Protein AF-A0A2W4JL27-F1 (afdb_monomer_lite)

Structure (mmCIF, N/CA/C/O backbone):
data_AF-A0A2W4JL27-F1
#
_entry.id   AF-A0A2W4JL27-F1
#
loop_
_atom_site.group_PDB
_atom_site.id
_atom_site.type_symbol
_atom_site.label_atom_id
_atom_site.label_alt_id
_atom_site.label_comp_id
_atom_site.label_asym_id
_atom_site.label_entity_id
_atom_site.label_seq_id
_atom_site.pdbx_PDB_ins_code
_atom_site.Cartn_x
_atom_site.Cartn_y
_atom_site.Cartn_z
_atom_site.occupancy
_atom_site.B_iso_or_equiv
_atom_site.auth_seq_id
_atom_site.auth_comp_id
_atom_site.auth_asym_id
_atom_site.auth_atom_id
_atom_site.pdbx_PDB_model_num
ATOM 1 N N . MET A 1 1 ? 16.016 12.140 -38.975 1.00 39.78 1 MET A N 1
ATOM 2 C CA . MET A 1 1 ? 16.297 11.914 -37.545 1.00 39.78 1 MET A CA 1
ATOM 3 C C . MET A 1 1 ? 15.049 11.279 -36.945 1.00 39.78 1 MET A C 1
ATOM 5 O O . MET A 1 1 ? 14.111 11.998 -36.627 1.00 39.78 1 MET A O 1
ATOM 9 N N . ARG A 1 2 ? 14.959 9.941 -36.957 1.00 44.62 2 ARG A N 1
ATOM 10 C CA . ARG A 1 2 ? 13.908 9.242 -36.205 1.00 44.62 2 ARG A CA 1
ATOM 11 C C . ARG A 1 2 ? 14.287 9.409 -34.743 1.00 44.62 2 ARG A C 1
ATOM 13 O O . ARG A 1 2 ? 15.432 9.132 -34.403 1.00 44.62 2 ARG A O 1
ATOM 20 N N . ARG A 1 3 ? 13.380 9.962 -33.941 1.00 48.06 3 ARG A N 1
ATOM 21 C CA . ARG A 1 3 ? 13.480 9.815 -32.495 1.00 48.06 3 ARG A CA 1
ATOM 22 C C . ARG A 1 3 ? 13.503 8.317 -32.235 1.00 48.06 3 ARG A C 1
ATOM 24 O O . ARG A 1 3 ? 12.751 7.580 -32.866 1.00 48.06 3 ARG A O 1
ATOM 31 N N . ASP A 1 4 ? 14.424 7.896 -31.392 1.00 45.12 4 ASP A N 1
ATOM 32 C CA . ASP A 1 4 ? 14.354 6.604 -30.749 1.00 45.12 4 ASP A CA 1
ATOM 33 C C . ASP A 1 4 ? 13.016 6.570 -30.007 1.00 45.12 4 ASP A C 1
ATOM 35 O O . ASP A 1 4 ? 12.865 7.141 -28.926 1.00 45.12 4 ASP A O 1
ATOM 39 N N . ASP A 1 5 ? 12.003 5.993 -30.645 1.00 46.12 5 ASP A N 1
ATOM 40 C CA . ASP A 1 5 ? 10.776 5.577 -29.989 1.00 46.12 5 ASP A CA 1
ATOM 41 C C . ASP A 1 5 ? 11.204 4.416 -29.086 1.00 46.12 5 ASP A C 1
ATOM 43 O O . ASP A 1 5 ? 11.180 3.265 -29.505 1.00 46.12 5 ASP A O 1
ATOM 47 N N . ALA A 1 6 ? 11.768 4.722 -27.915 1.00 46.16 6 ALA A N 1
ATOM 48 C CA . ALA A 1 6 ? 12.267 3.721 -26.985 1.00 46.16 6 ALA A CA 1
ATOM 49 C C . ALA A 1 6 ? 11.055 3.113 -26.256 1.00 46.16 6 ALA A C 1
ATOM 51 O O . ALA A 1 6 ? 10.525 3.770 -25.354 1.00 46.16 6 ALA A O 1
ATOM 52 N N . PRO A 1 7 ? 10.595 1.895 -26.616 1.00 51.44 7 PRO A N 1
ATOM 53 C CA . PRO A 1 7 ? 9.444 1.247 -25.974 1.00 51.44 7 PRO A CA 1
ATOM 54 C C . PRO A 1 7 ? 9.605 1.118 -24.450 1.00 51.44 7 PRO A C 1
ATOM 56 O O . PRO A 1 7 ? 8.617 1.068 -23.720 1.00 51.44 7 PRO A O 1
ATOM 59 N N . ASP A 1 8 ? 10.844 1.154 -23.962 1.00 63.06 8 ASP A N 1
ATOM 60 C CA . ASP A 1 8 ? 11.182 1.097 -22.543 1.00 63.06 8 ASP A CA 1
ATOM 61 C C . ASP A 1 8 ? 10.772 2.368 -21.776 1.00 63.06 8 ASP A C 1
ATOM 63 O O . ASP A 1 8 ? 10.399 2.288 -20.608 1.00 63.06 8 ASP A O 1
ATOM 67 N N . GLY A 1 9 ? 10.796 3.548 -22.406 1.00 74.19 9 GLY A N 1
ATOM 68 C CA . GLY A 1 9 ? 10.488 4.816 -21.732 1.00 74.19 9 GLY A CA 1
ATOM 69 C C . GLY A 1 9 ? 9.004 4.974 -21.394 1.00 74.19 9 GLY A C 1
ATOM 70 O O . GLY A 1 9 ? 8.658 5.400 -20.292 1.00 74.19 9 GLY A O 1
ATOM 71 N N . GLU A 1 10 ? 8.125 4.594 -22.322 1.00 86.19 10 GLU A N 1
ATOM 72 C CA . GLU A 1 10 ? 6.671 4.629 -22.121 1.00 86.19 10 GLU A CA 1
ATOM 73 C C . GLU A 1 10 ? 6.229 3.557 -21.116 1.00 86.19 10 GLU A C 1
ATOM 75 O O . GLU A 1 10 ? 5.518 3.863 -20.158 1.00 86.19 10 GLU A O 1
ATOM 80 N N . ALA A 1 11 ? 6.744 2.329 -21.249 1.00 86.75 11 ALA A N 1
ATOM 81 C CA . ALA A 1 11 ? 6.468 1.243 -20.311 1.00 86.75 11 ALA A CA 1
ATOM 82 C C . ALA A 1 11 ? 6.916 1.577 -18.876 1.00 86.75 11 ALA A C 1
ATOM 84 O O . ALA A 1 11 ? 6.171 1.347 -17.920 1.00 86.75 11 ALA A O 1
ATOM 85 N N . MET A 1 12 ? 8.099 2.176 -18.703 1.00 89.00 12 MET A N 1
ATOM 86 C CA . MET A 1 12 ? 8.566 2.624 -17.385 1.00 89.00 12 MET A CA 1
ATOM 87 C C . MET A 1 12 ? 7.760 3.816 -16.850 1.00 89.00 12 MET A C 1
ATOM 89 O O . MET A 1 12 ? 7.613 3.963 -15.632 1.00 89.00 12 MET A O 1
ATOM 93 N N . GLY A 1 13 ? 7.195 4.647 -17.730 1.00 91.88 13 GLY A N 1
ATOM 94 C CA . GLY A 1 13 ? 6.237 5.692 -17.365 1.00 91.88 13 GLY A CA 1
ATOM 95 C C . GLY A 1 13 ? 4.968 5.119 -16.730 1.00 91.88 13 GLY A C 1
ATOM 96 O O . GLY A 1 13 ? 4.574 5.550 -15.645 1.00 91.88 13 GLY A O 1
ATOM 97 N N . GLU A 1 14 ? 4.385 4.087 -17.342 1.00 95.19 14 GLU A N 1
ATOM 98 C CA . GLU A 1 14 ? 3.208 3.389 -16.806 1.00 95.19 14 GLU A CA 1
ATOM 99 C C . GLU A 1 14 ? 3.504 2.702 -15.467 1.00 95.19 14 GLU A C 1
ATOM 101 O O . GLU A 1 14 ? 2.745 2.842 -14.505 1.00 95.19 14 GLU A O 1
ATOM 106 N N . VAL A 1 15 ? 4.655 2.030 -15.344 1.00 94.25 15 VAL A N 1
ATOM 107 C CA . VAL A 1 15 ? 5.096 1.441 -14.067 1.00 94.25 15 VAL A CA 1
ATOM 108 C C . VAL A 1 15 ? 5.215 2.512 -12.977 1.00 94.25 15 VAL A C 1
ATOM 110 O O . VAL A 1 15 ? 4.734 2.306 -11.859 1.00 94.25 15 VAL A O 1
ATOM 113 N N . SER A 1 16 ? 5.798 3.670 -13.299 1.00 95.12 16 SER A N 1
ATOM 114 C CA . SER A 1 16 ? 5.917 4.799 -12.365 1.00 95.12 16 SER A CA 1
ATOM 115 C C . SER A 1 16 ? 4.543 5.281 -11.890 1.00 95.12 16 SER A C 1
ATOM 117 O O . SER A 1 16 ? 4.337 5.507 -10.695 1.00 95.12 16 SER A O 1
ATOM 119 N N . ALA A 1 17 ? 3.582 5.409 -12.810 1.00 97.69 17 ALA A N 1
ATOM 120 C CA . ALA A 1 17 ? 2.219 5.824 -12.495 1.00 97.69 17 ALA A CA 1
ATOM 121 C C . ALA A 1 17 ? 1.506 4.812 -11.581 1.00 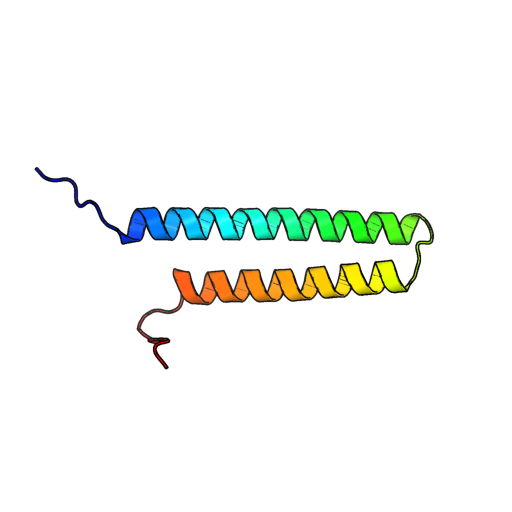97.69 17 ALA A C 1
ATOM 123 O O . ALA A 1 17 ? 0.830 5.198 -10.622 1.00 97.69 17 ALA A O 1
ATOM 124 N N . VAL A 1 18 ? 1.692 3.513 -11.826 1.00 97.94 18 VAL A N 1
ATOM 125 C CA . VAL A 1 18 ? 1.148 2.442 -10.979 1.00 97.94 18 VAL A CA 1
ATOM 126 C C . VAL A 1 18 ? 1.756 2.480 -9.576 1.00 97.94 18 VAL A C 1
ATOM 128 O O . VAL A 1 18 ? 1.013 2.405 -8.595 1.00 97.94 18 VAL A O 1
ATOM 131 N N . LEU A 1 19 ? 3.078 2.634 -9.456 1.00 97.75 19 LEU A N 1
ATOM 132 C CA . LEU A 1 19 ? 3.752 2.753 -8.159 1.00 97.75 19 LEU A CA 1
ATOM 133 C C . LEU A 1 19 ? 3.225 3.952 -7.363 1.00 97.75 19 LEU A C 1
ATOM 135 O O . LEU A 1 19 ? 2.831 3.788 -6.208 1.00 97.75 19 LEU A O 1
ATOM 139 N N . LEU A 1 20 ? 3.097 5.118 -8.002 1.00 98.25 20 LEU A N 1
ATOM 140 C CA . LEU A 1 20 ? 2.530 6.313 -7.374 1.00 98.25 20 LEU A CA 1
ATOM 141 C C . LEU A 1 20 ? 1.092 6.081 -6.880 1.00 98.25 20 LEU A C 1
ATOM 143 O O . LEU A 1 20 ? 0.719 6.491 -5.778 1.00 98.25 20 LEU A O 1
ATOM 147 N N . ASN A 1 21 ? 0.270 5.388 -7.667 1.00 98.56 21 ASN A N 1
ATOM 148 C CA . ASN A 1 21 ? -1.088 5.043 -7.254 1.00 98.56 21 ASN A CA 1
ATOM 149 C C . ASN A 1 21 ? -1.100 4.104 -6.042 1.00 98.56 21 ASN A C 1
ATOM 151 O O . ASN A 1 21 ? -1.884 4.326 -5.117 1.00 98.56 21 ASN A O 1
ATOM 155 N N . LEU A 1 22 ? -0.208 3.110 -5.989 1.00 98.50 22 LEU A N 1
ATOM 156 C CA . LEU A 1 22 ? -0.059 2.240 -4.820 1.00 98.50 22 LEU A CA 1
ATOM 157 C C . LEU A 1 22 ? 0.340 3.039 -3.570 1.00 98.50 22 LEU A C 1
ATOM 159 O O . LEU A 1 22 ? -0.238 2.816 -2.504 1.00 98.50 22 LEU A O 1
ATOM 163 N N . GLU A 1 23 ? 1.254 4.006 -3.680 1.00 98.56 23 GLU A N 1
ATOM 164 C CA . GLU A 1 23 ? 1.619 4.892 -2.565 1.00 98.56 23 GLU A CA 1
ATOM 165 C C . GLU A 1 23 ? 0.416 5.696 -2.056 1.00 98.56 23 GLU A C 1
ATOM 167 O O . GLU A 1 23 ? 0.146 5.731 -0.846 1.00 98.56 23 GLU A O 1
ATOM 172 N N . HIS A 1 24 ? -0.363 6.288 -2.967 1.00 98.75 24 HIS A N 1
ATOM 173 C CA . HIS A 1 24 ? -1.595 6.995 -2.623 1.00 98.75 24 HIS A CA 1
ATOM 174 C C . HIS A 1 24 ? -2.610 6.078 -1.926 1.00 98.75 24 HIS A C 1
ATOM 176 O O . HIS A 1 24 ? -3.194 6.460 -0.902 1.00 98.75 24 HIS A O 1
ATOM 182 N N . THR A 1 25 ? -2.805 4.855 -2.425 1.00 98.69 25 THR A N 1
ATOM 183 C CA . THR A 1 25 ? -3.705 3.867 -1.817 1.00 98.69 25 THR A CA 1
ATOM 184 C C . THR A 1 25 ? -3.234 3.469 -0.420 1.00 98.69 25 THR A C 1
ATOM 186 O O . THR A 1 25 ? -4.033 3.500 0.519 1.00 98.69 25 THR A O 1
ATOM 189 N N . ILE A 1 26 ? -1.942 3.178 -0.234 1.00 98.75 26 ILE A N 1
ATOM 190 C CA . ILE A 1 26 ? -1.352 2.847 1.074 1.00 98.75 26 ILE A CA 1
ATOM 191 C C . ILE A 1 26 ? -1.561 4.002 2.059 1.00 98.75 26 ILE A C 1
ATOM 193 O O . ILE A 1 26 ? -2.002 3.788 3.194 1.00 98.75 26 ILE A O 1
ATOM 197 N N . ALA A 1 27 ? -1.294 5.241 1.640 1.00 98.75 27 ALA A N 1
ATOM 198 C CA . ALA A 1 27 ? -1.501 6.421 2.473 1.00 98.75 27 ALA A CA 1
ATOM 199 C C . ALA A 1 27 ? -2.977 6.582 2.873 1.00 98.75 27 ALA A C 1
ATOM 201 O O . ALA A 1 27 ? -3.291 6.881 4.032 1.00 98.75 27 ALA A O 1
ATOM 202 N N . ARG A 1 28 ? -3.907 6.345 1.942 1.00 98.62 28 ARG A N 1
ATOM 203 C CA . ARG A 1 28 ? -5.348 6.393 2.211 1.00 98.62 28 ARG A CA 1
ATOM 204 C C . ARG A 1 28 ? -5.805 5.276 3.147 1.00 98.62 28 ARG A C 1
ATOM 206 O O . ARG A 1 28 ? -6.653 5.548 4.006 1.00 98.62 28 ARG A O 1
ATOM 213 N N . ALA A 1 29 ? -5.258 4.071 3.010 1.00 98.56 29 ALA A N 1
ATOM 214 C CA . ALA A 1 29 ? -5.553 2.927 3.865 1.00 98.56 29 ALA A CA 1
ATOM 215 C C . ALA A 1 29 ? -5.063 3.171 5.300 1.00 98.56 29 ALA A C 1
ATOM 217 O O . ALA A 1 29 ? -5.849 3.041 6.236 1.00 98.56 29 ALA A O 1
ATOM 218 N N . LYS A 1 30 ? -3.833 3.676 5.480 1.00 98.69 30 LYS A N 1
ATOM 219 C CA . LYS A 1 30 ? -3.296 4.092 6.792 1.00 98.69 30 LYS A CA 1
ATOM 220 C C . LYS A 1 30 ? -4.170 5.154 7.467 1.00 98.69 30 LYS A C 1
ATOM 222 O O . LYS A 1 30 ? -4.527 5.014 8.635 1.00 98.69 30 LYS A O 1
ATOM 227 N N . LYS A 1 31 ? -4.581 6.190 6.722 1.00 98.56 31 LYS A N 1
ATOM 228 C CA . LYS A 1 31 ? -5.532 7.207 7.214 1.00 98.56 31 LYS A CA 1
ATOM 229 C C . LYS A 1 31 ? -6.888 6.593 7.581 1.00 98.56 31 LYS A C 1
ATOM 231 O O . LYS A 1 31 ? -7.507 7.026 8.547 1.00 98.56 31 LYS A O 1
ATOM 236 N N . GLY A 1 32 ? -7.360 5.613 6.810 1.00 98.00 32 GLY A N 1
ATOM 237 C CA . GLY A 1 32 ? -8.590 4.870 7.085 1.00 98.00 32 GLY A CA 1
ATOM 238 C C . GLY A 1 32 ? -8.509 4.096 8.396 1.00 98.00 32 GLY A C 1
ATOM 239 O O . GLY A 1 32 ? -9.357 4.291 9.260 1.00 98.00 32 GLY A O 1
ATOM 240 N N . LEU A 1 33 ? -7.448 3.311 8.581 1.00 98.31 33 LEU A N 1
ATOM 241 C CA . LEU A 1 33 ? -7.208 2.533 9.795 1.00 98.31 33 LEU A CA 1
ATOM 242 C C . LEU A 1 33 ? -7.153 3.422 11.044 1.00 98.31 33 LEU A C 1
ATOM 244 O O . LEU A 1 33 ? -7.794 3.120 12.046 1.00 98.31 33 LEU A O 1
ATOM 248 N N . ALA A 1 34 ? -6.455 4.560 10.969 1.00 98.06 34 ALA A N 1
ATOM 249 C CA . ALA A 1 34 ? -6.408 5.522 12.069 1.00 98.06 34 ALA A CA 1
ATOM 250 C C . ALA A 1 34 ? -7.801 6.068 12.439 1.00 98.06 34 ALA A C 1
ATOM 252 O O . ALA A 1 34 ? -8.101 6.249 13.619 1.00 98.06 34 ALA A O 1
ATOM 253 N N . LYS A 1 35 ? -8.667 6.310 11.445 1.00 97.94 35 LYS A N 1
ATOM 254 C CA . LYS A 1 35 ? -10.049 6.750 11.681 1.00 97.94 35 LYS A CA 1
ATOM 255 C C . LYS A 1 35 ? -10.898 5.651 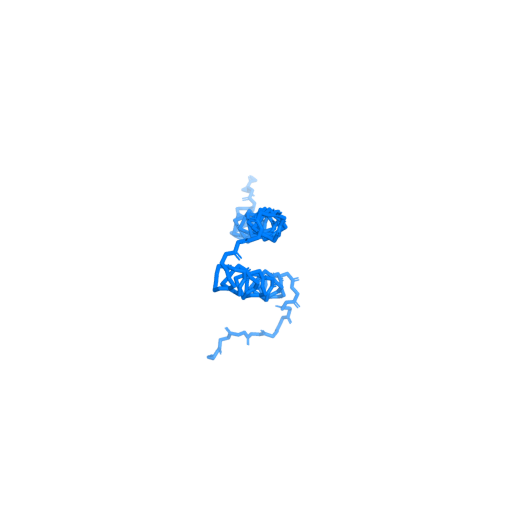12.317 1.00 97.94 35 LYS A C 1
ATOM 257 O O . LYS A 1 35 ? -11.579 5.950 13.290 1.00 97.94 35 LYS A O 1
ATOM 262 N N . VAL A 1 36 ? -10.816 4.416 11.811 1.00 97.06 36 VAL A N 1
ATOM 263 C CA . VAL A 1 36 ? -11.542 3.251 12.354 1.00 97.06 36 VAL A CA 1
ATOM 264 C C . VAL A 1 36 ? -11.189 3.042 13.827 1.00 97.06 36 VAL A C 1
ATOM 266 O O . VAL A 1 36 ? -12.087 2.991 14.665 1.00 97.06 36 VAL A O 1
ATOM 269 N N . ARG A 1 37 ? -9.893 3.055 14.158 1.00 96.56 37 ARG A N 1
ATOM 270 C CA . ARG A 1 37 ? -9.404 2.960 15.542 1.00 96.56 37 ARG A CA 1
ATOM 271 C C . ARG A 1 37 ? -9.950 4.065 16.434 1.00 96.56 37 ARG A C 1
ATOM 273 O O . ARG A 1 37 ? -10.436 3.807 17.529 1.00 96.56 37 ARG A O 1
ATOM 280 N N . LYS A 1 38 ? -9.909 5.313 15.954 1.00 96.81 38 LYS A N 1
ATOM 281 C CA . LYS A 1 38 ? -10.406 6.471 16.711 1.00 96.81 38 LYS A CA 1
ATOM 282 C C . LYS A 1 38 ? -11.908 6.379 17.006 1.00 96.81 38 LYS A C 1
ATOM 284 O O . LYS A 1 38 ? -12.340 6.866 18.044 1.00 96.81 38 LYS A O 1
ATOM 289 N N . SER A 1 39 ? -12.696 5.789 16.108 1.00 94.81 39 SER A N 1
ATOM 290 C CA . SER A 1 39 ? -14.141 5.617 16.289 1.00 94.81 39 SER A CA 1
ATOM 291 C C . SER A 1 39 ? -14.535 4.384 17.109 1.00 94.81 39 SER A C 1
ATOM 293 O O . SER A 1 39 ? -15.728 4.130 17.233 1.00 94.81 39 SER A O 1
ATOM 295 N N . GLY A 1 40 ? -13.577 3.609 17.636 1.00 92.56 40 GLY A N 1
ATOM 296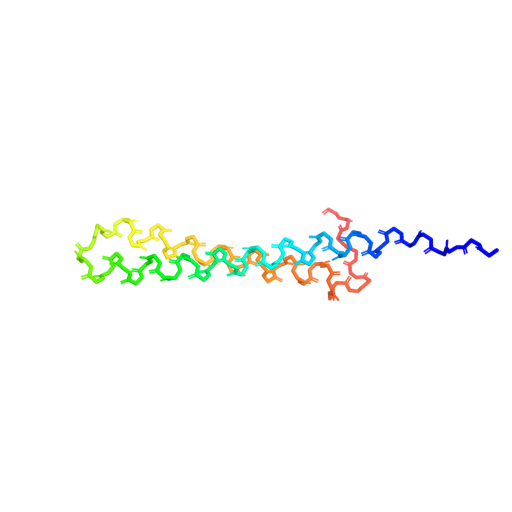 C CA . GLY A 1 40 ? -13.867 2.324 18.284 1.00 92.56 40 GLY A CA 1
ATOM 297 C C . GLY A 1 40 ? -14.445 1.300 17.302 1.00 92.56 40 GLY A C 1
ATOM 298 O O . GLY A 1 40 ? -15.423 0.630 17.613 1.00 92.56 40 GLY A O 1
ATOM 299 N N . GLY A 1 41 ? -13.908 1.269 16.079 1.00 85.00 41 GLY A N 1
ATOM 300 C CA . GLY A 1 41 ? -14.424 0.449 14.989 1.00 85.00 41 GLY A CA 1
ATOM 301 C C . GLY A 1 41 ? -14.297 -1.059 15.220 1.00 85.00 41 GLY A C 1
ATOM 302 O O . GLY A 1 41 ? -13.622 -1.523 16.133 1.00 85.00 41 GLY A O 1
ATOM 303 N N . ASP A 1 42 ? -14.966 -1.823 14.356 1.00 94.75 42 ASP A N 1
ATOM 304 C CA . ASP A 1 42 ? -14.985 -3.285 14.419 1.00 94.75 42 ASP A CA 1
ATOM 305 C C . ASP A 1 42 ? -13.562 -3.879 14.261 1.00 94.75 42 ASP A C 1
ATOM 307 O O . ASP A 1 42 ? -12.859 -3.528 13.302 1.00 94.75 42 ASP A O 1
ATOM 311 N N . PRO A 1 43 ? -13.127 -4.798 15.149 1.00 95.12 43 PRO A N 1
ATOM 312 C CA . PRO A 1 43 ? -11.800 -5.415 15.081 1.00 95.12 43 PRO A CA 1
ATOM 313 C C . PRO A 1 43 ? -11.488 -6.106 13.747 1.00 95.12 43 PRO A C 1
ATOM 315 O O . PRO A 1 43 ? -10.340 -6.089 13.299 1.00 95.12 43 PRO A O 1
ATOM 318 N N . ASN A 1 44 ? -12.487 -6.680 13.073 1.00 97.12 44 ASN A N 1
ATOM 319 C CA . ASN A 1 44 ? -12.307 -7.305 11.764 1.00 97.12 44 ASN A CA 1
ATOM 320 C C . ASN A 1 44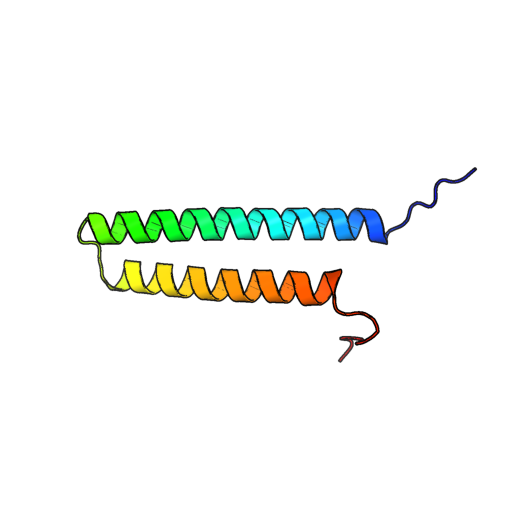 ? -12.028 -6.259 10.682 1.00 97.12 44 ASN A C 1
ATOM 322 O O . ASN A 1 44 ? -11.233 -6.511 9.778 1.00 97.12 44 ASN A O 1
ATOM 326 N N . VAL A 1 45 ? -12.630 -5.070 10.781 1.00 97.31 45 VAL A N 1
ATOM 327 C CA . VAL A 1 45 ? -12.351 -3.955 9.862 1.00 97.31 45 VAL A CA 1
ATOM 328 C C . VAL A 1 45 ? -10.929 -3.434 10.070 1.00 97.31 45 VAL A C 1
ATOM 330 O O . VAL A 1 45 ? -10.223 -3.161 9.096 1.00 97.31 45 VAL A O 1
ATOM 333 N N . GLU A 1 46 ? -10.471 -3.335 11.320 1.00 98.00 46 GLU A N 1
ATOM 334 C CA . GLU A 1 46 ? -9.081 -2.977 11.619 1.00 98.00 46 GLU A CA 1
ATOM 335 C C . GLU A 1 46 ? -8.082 -4.001 11.083 1.00 98.00 46 GLU A C 1
ATOM 337 O O . GLU A 1 46 ? -7.070 -3.620 10.480 1.00 98.00 46 GLU A O 1
ATOM 342 N N . LEU A 1 47 ? -8.364 -5.290 11.290 1.00 98.06 47 LEU A N 1
ATOM 343 C CA . LEU A 1 47 ? -7.530 -6.383 10.808 1.00 98.06 47 LEU A CA 1
ATOM 344 C C . LEU A 1 47 ? -7.461 -6.373 9.280 1.00 98.06 47 LEU A C 1
ATOM 346 O O . LEU A 1 47 ? -6.364 -6.370 8.725 1.00 98.06 47 LEU A O 1
ATOM 350 N N . ALA A 1 48 ? -8.607 -6.277 8.601 1.00 98.25 48 ALA A N 1
ATOM 351 C CA . ALA A 1 48 ? -8.675 -6.234 7.144 1.00 98.25 48 ALA A CA 1
ATOM 352 C C . ALA A 1 48 ? -7.882 -5.052 6.563 1.00 98.25 48 ALA A C 1
ATOM 354 O O . ALA A 1 48 ? -7.108 -5.227 5.623 1.00 98.25 48 ALA A O 1
ATOM 355 N N . LEU A 1 49 ? -8.014 -3.854 7.147 1.00 98.06 49 LEU A N 1
ATOM 356 C CA . LEU A 1 49 ? -7.240 -2.686 6.718 1.00 98.06 49 LEU A CA 1
ATOM 357 C C . LEU A 1 49 ? -5.740 -2.847 6.984 1.00 98.06 49 LEU A C 1
ATOM 359 O O . LEU A 1 49 ? -4.932 -2.426 6.159 1.00 98.06 49 LEU A O 1
ATOM 363 N N . SER A 1 50 ? -5.360 -3.446 8.113 1.00 98.44 50 SER A N 1
ATOM 364 C CA . SER A 1 50 ? -3.953 -3.686 8.451 1.00 98.44 50 SER A CA 1
ATOM 365 C C . SER A 1 50 ? -3.305 -4.675 7.479 1.00 98.44 50 SER A C 1
ATOM 367 O O . SER A 1 50 ? -2.242 -4.376 6.936 1.00 98.44 50 SER A O 1
ATOM 369 N N . VAL A 1 51 ? -3.983 -5.791 7.187 1.00 98.62 51 VAL A N 1
ATOM 370 C CA . VAL A 1 51 ? -3.542 -6.785 6.195 1.00 98.62 51 VAL A CA 1
ATOM 371 C C . VAL A 1 51 ? -3.439 -6.155 4.806 1.00 98.62 51 VAL A C 1
ATOM 373 O O . VAL A 1 51 ? -2.423 -6.308 4.135 1.00 98.62 51 VAL A O 1
ATOM 376 N N . ALA A 1 52 ? -4.434 -5.367 4.388 1.00 98.56 52 ALA A N 1
ATOM 377 C CA . ALA A 1 52 ? -4.392 -4.689 3.094 1.00 98.56 52 ALA A CA 1
ATOM 378 C C . ALA A 1 52 ? -3.195 -3.727 2.969 1.00 98.56 52 ALA A C 1
ATOM 380 O O . ALA A 1 52 ? -2.546 -3.685 1.927 1.00 98.56 52 ALA A O 1
ATOM 381 N N . ILE A 1 53 ? -2.869 -2.967 4.023 1.00 98.81 53 ILE A N 1
ATOM 382 C CA . ILE A 1 53 ? -1.692 -2.080 4.037 1.00 98.81 53 ILE A CA 1
ATOM 383 C C . ILE A 1 53 ? -0.402 -2.883 3.861 1.00 98.81 53 ILE A C 1
ATOM 385 O O . ILE A 1 53 ? 0.486 -2.454 3.118 1.00 98.81 53 ILE A O 1
ATOM 389 N N . GLU A 1 54 ? -0.282 -4.014 4.553 1.00 98.75 54 GLU A N 1
ATOM 390 C CA . GLU A 1 54 ? 0.889 -4.882 4.467 1.00 98.75 54 GLU A CA 1
ATOM 391 C C . GLU A 1 54 ? 1.068 -5.435 3.048 1.00 98.75 54 GLU A C 1
ATOM 393 O O . GLU A 1 54 ? 2.135 -5.259 2.453 1.00 98.75 54 GLU A O 1
ATOM 398 N N . GLU A 1 55 ? 0.017 -6.019 2.476 1.00 98.62 55 GLU A N 1
ATOM 399 C CA . GLU A 1 55 ? 0.057 -6.622 1.142 1.00 98.62 55 GLU A CA 1
ATOM 400 C C . GLU A 1 55 ? 0.326 -5.585 0.044 1.00 98.62 55 GLU A C 1
ATOM 402 O O . GLU A 1 55 ? 1.187 -5.796 -0.811 1.00 98.62 55 GLU A O 1
ATOM 407 N N . LEU A 1 56 ? -0.301 -4.405 0.113 1.00 98.56 56 LEU A N 1
ATOM 408 C CA . LEU A 1 56 ? -0.014 -3.309 -0.820 1.00 98.56 56 LEU A CA 1
ATOM 409 C C . LEU A 1 56 ? 1.440 -2.830 -0.715 1.00 98.56 56 LEU A C 1
ATOM 411 O O . LEU A 1 56 ? 2.075 -2.540 -1.727 1.00 98.56 56 LEU A O 1
ATOM 415 N N . THR A 1 57 ? 1.993 -2.773 0.500 1.00 98.62 57 THR A N 1
ATOM 416 C CA . THR A 1 57 ? 3.390 -2.366 0.714 1.00 98.62 57 THR A CA 1
ATOM 417 C C . THR A 1 57 ? 4.363 -3.396 0.139 1.00 98.62 57 THR A C 1
ATOM 419 O O . THR A 1 57 ? 5.358 -3.018 -0.484 1.00 98.62 57 THR A O 1
ATOM 422 N N . LYS A 1 58 ? 4.087 -4.695 0.321 1.00 98.06 58 LYS A N 1
ATOM 423 C CA . LYS A 1 58 ? 4.866 -5.780 -0.296 1.00 98.06 58 LYS A CA 1
ATOM 424 C C . LYS A 1 58 ? 4.805 -5.693 -1.819 1.00 98.06 58 LYS A C 1
ATOM 426 O O . LYS A 1 58 ? 5.851 -5.742 -2.463 1.00 98.06 58 LYS A O 1
ATOM 431 N N . GLN A 1 59 ? 3.612 -5.496 -2.379 1.00 97.62 59 GLN A N 1
ATOM 432 C CA . GLN A 1 59 ? 3.416 -5.396 -3.822 1.00 97.62 59 GLN A CA 1
ATOM 433 C C . GLN A 1 59 ? 4.144 -4.187 -4.419 1.00 97.62 59 GLN A C 1
ATOM 435 O O . GLN A 1 59 ? 4.815 -4.334 -5.436 1.00 97.62 59 GLN A O 1
ATOM 440 N N . HIS A 1 60 ? 4.082 -3.020 -3.769 1.00 97.94 60 HIS A N 1
ATOM 441 C CA . HIS A 1 60 ? 4.818 -1.827 -4.194 1.00 97.94 60 HIS A CA 1
ATOM 442 C C . HIS A 1 60 ? 6.330 -2.081 -4.247 1.00 97.94 60 HIS A C 1
ATOM 444 O O . HIS A 1 60 ? 6.974 -1.822 -5.261 1.00 97.94 60 HIS A O 1
ATOM 450 N N . LYS A 1 61 ? 6.899 -2.638 -3.167 1.00 96.31 61 LYS A N 1
ATOM 451 C CA . LYS A 1 61 ? 8.331 -2.971 -3.103 1.00 96.31 61 LYS A CA 1
ATOM 452 C C . LYS A 1 61 ? 8.734 -3.968 -4.183 1.00 96.31 61 LYS A C 1
ATOM 454 O O . LYS A 1 61 ? 9.768 -3.787 -4.815 1.00 96.31 61 LYS A O 1
ATOM 459 N N . ARG A 1 62 ? 7.927 -5.013 -4.384 1.00 94.94 62 ARG A N 1
ATOM 460 C CA . ARG A 1 62 ? 8.189 -6.035 -5.396 1.00 94.94 62 ARG A CA 1
ATOM 461 C C . ARG A 1 62 ? 8.165 -5.445 -6.801 1.00 94.94 62 ARG A C 1
ATOM 463 O O . ARG A 1 62 ? 9.103 -5.685 -7.544 1.00 94.94 62 ARG A O 1
ATOM 470 N N . LEU A 1 63 ? 7.143 -4.656 -7.132 1.00 94.00 63 LEU A N 1
ATOM 471 C CA . LEU A 1 63 ? 7.033 -4.026 -8.445 1.00 94.00 63 LEU A CA 1
ATOM 472 C C . LEU A 1 63 ? 8.227 -3.102 -8.709 1.00 94.00 63 LEU A C 1
ATOM 474 O O . LEU A 1 63 ? 8.870 -3.246 -9.736 1.00 94.00 63 LEU A O 1
ATOM 478 N N . MET A 1 64 ? 8.584 -2.243 -7.748 1.00 93.50 64 MET A N 1
ATOM 479 C CA . MET A 1 64 ? 9.761 -1.374 -7.853 1.00 93.50 64 MET A CA 1
ATOM 480 C C . MET A 1 64 ? 11.051 -2.181 -8.081 1.00 93.50 64 MET A C 1
ATOM 482 O O . MET A 1 64 ? 11.848 -1.843 -8.954 1.00 93.50 64 MET A O 1
ATOM 486 N N . GLN A 1 65 ? 11.264 -3.247 -7.304 1.00 90.38 65 GLN A N 1
ATOM 487 C CA 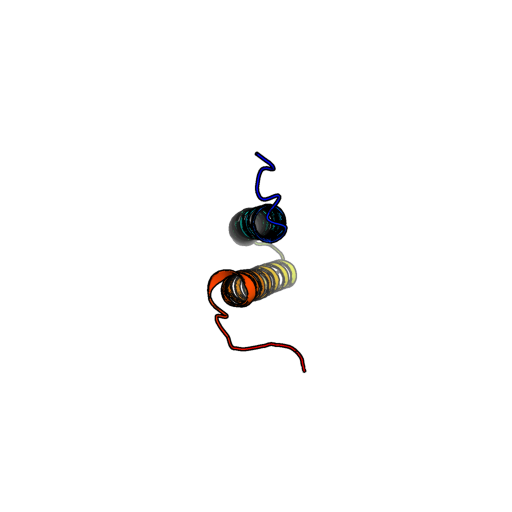. GLN A 1 65 ? 12.442 -4.101 -7.444 1.00 90.38 65 GLN A CA 1
ATOM 488 C C . GLN A 1 65 ? 12.489 -4.774 -8.818 1.00 90.38 65 GLN A C 1
ATOM 490 O O . GLN A 1 65 ? 13.530 -4.742 -9.471 1.00 90.38 65 GLN A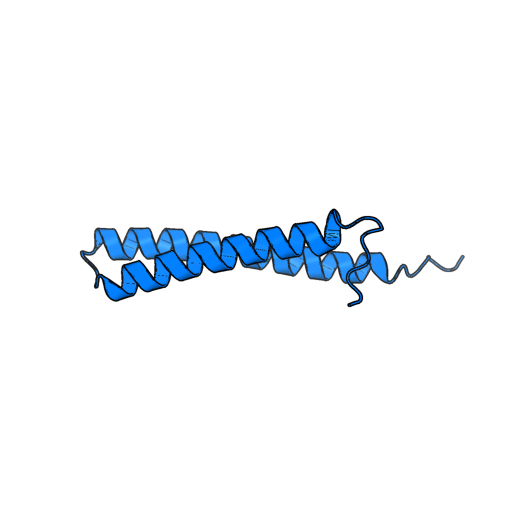 O 1
ATOM 495 N N . ASP A 1 66 ? 11.371 -5.359 -9.246 1.00 88.62 66 ASP A N 1
ATOM 496 C CA . ASP A 1 66 ? 11.266 -6.127 -10.485 1.00 88.62 66 ASP A CA 1
ATOM 497 C C . ASP A 1 66 ? 11.432 -5.235 -11.734 1.00 88.62 66 ASP A C 1
ATOM 499 O O . ASP A 1 66 ? 11.870 -5.735 -12.764 1.00 88.62 66 ASP A O 1
ATOM 503 N N . THR A 1 67 ? 11.139 -3.928 -11.660 1.00 88.50 67 THR A N 1
ATOM 504 C CA . THR A 1 67 ? 11.198 -3.027 -12.828 1.00 88.50 67 THR A CA 1
ATOM 505 C C . THR A 1 67 ? 12.402 -2.088 -12.859 1.00 88.50 67 THR A C 1
ATOM 507 O O . THR A 1 67 ? 12.865 -1.758 -13.945 1.00 88.50 67 THR A O 1
ATOM 510 N N . TYR A 1 68 ? 12.926 -1.646 -11.709 1.00 85.44 68 TYR A N 1
ATOM 511 C CA . TYR A 1 68 ? 14.033 -0.670 -11.664 1.00 85.44 68 TYR A CA 1
ATOM 512 C C . TYR A 1 68 ? 15.370 -1.258 -11.221 1.00 85.44 68 TYR A C 1
ATOM 514 O O . TYR A 1 68 ? 16.410 -0.648 -11.467 1.00 85.44 68 TYR A O 1
ATOM 522 N N . TYR A 1 69 ? 15.361 -2.409 -10.545 1.00 80.88 69 TYR A N 1
ATOM 523 C CA . TYR A 1 69 ? 16.553 -2.937 -9.875 1.00 80.88 69 TYR A CA 1
ATOM 524 C C . TYR A 1 69 ? 16.879 -4.389 -10.235 1.00 80.88 69 TYR A C 1
ATOM 526 O O . TYR A 1 69 ? 17.955 -4.875 -9.885 1.00 80.88 69 TYR A O 1
ATOM 534 N N . ALA A 1 70 ? 15.997 -5.087 -10.949 1.00 68.56 70 ALA A N 1
ATOM 535 C CA . ALA A 1 70 ? 16.280 -6.393 -11.527 1.00 68.56 70 ALA A CA 1
ATOM 536 C C . ALA A 1 70 ? 17.104 -6.237 -12.823 1.00 68.56 70 ALA A C 1
ATOM 538 O O . ALA A 1 70 ? 16.607 -6.459 -13.921 1.00 68.56 70 ALA A O 1
ATOM 539 N N . GLY A 1 71 ? 18.368 -5.817 -12.708 1.00 51.28 71 GLY A N 1
ATOM 540 C CA . GLY A 1 71 ? 19.337 -5.895 -13.809 1.00 51.28 71 GLY A CA 1
ATOM 541 C C . GLY A 1 71 ? 19.838 -7.333 -13.988 1.00 51.28 71 GLY A C 1
ATOM 542 O O . GLY A 1 71 ? 20.193 -7.969 -12.997 1.00 51.28 71 GLY A O 1
ATOM 543 N N . ASP A 1 72 ? 19.819 -7.839 -15.229 1.00 53.47 72 ASP A N 1
ATOM 544 C CA . ASP A 1 72 ? 20.246 -9.168 -15.733 1.00 53.47 72 ASP A CA 1
ATOM 545 C C . ASP A 1 72 ? 19.733 -10.437 -15.020 1.00 53.47 72 ASP A C 1
ATOM 547 O O . ASP A 1 72 ? 19.882 -11.547 -15.535 1.00 53.47 72 ASP A O 1
ATOM 551 N N . ALA A 1 73 ? 19.045 -10.319 -13.887 1.00 51.06 73 ALA A N 1
ATOM 552 C CA . ALA A 1 73 ? 18.311 -11.411 -13.264 1.00 51.06 73 ALA A CA 1
ATOM 553 C C . ALA A 1 73 ? 16.965 -11.600 -13.978 1.00 51.06 73 ALA A C 1
ATOM 555 O O . ALA A 1 73 ? 15.902 -11.261 -13.461 1.00 51.06 73 ALA A O 1
ATOM 556 N N . ILE A 1 74 ? 17.042 -12.134 -15.197 1.00 47.72 74 ILE A N 1
ATOM 557 C CA . ILE A 1 74 ? 15.944 -12.722 -15.965 1.00 47.72 74 ILE A CA 1
ATOM 558 C C . ILE A 1 74 ? 14.968 -13.434 -15.012 1.00 47.72 74 ILE A C 1
ATOM 560 O O . ILE A 1 74 ? 15.279 -14.487 -14.459 1.00 47.72 74 ILE A O 1
ATOM 564 N N . ARG A 1 75 ? 13.758 -12.891 -14.849 1.00 52.38 75 ARG A N 1
ATOM 565 C CA . ARG A 1 75 ? 12.589 -13.673 -14.425 1.00 52.38 75 ARG A CA 1
ATOM 566 C C . ARG A 1 75 ? 11.794 -14.067 -15.666 1.00 52.38 75 ARG A C 1
ATOM 568 O O . ARG A 1 75 ? 10.712 -13.561 -15.928 1.00 52.38 75 ARG A O 1
ATOM 575 N N . LEU A 1 76 ? 12.381 -14.983 -16.429 1.00 48.41 76 LEU A N 1
ATOM 576 C CA . LEU A 1 76 ? 11.664 -15.920 -17.285 1.00 48.41 76 LEU A CA 1
ATOM 577 C C . LEU A 1 76 ? 11.951 -17.317 -16.740 1.00 48.41 76 LEU A C 1
ATOM 579 O O . LEU A 1 76 ? 12.907 -17.941 -17.183 1.00 48.41 76 LEU A O 1
ATOM 583 N N . LEU A 1 77 ? 11.154 -17.757 -15.765 1.00 40.50 77 LEU A N 1
ATOM 584 C CA . LEU A 1 77 ? 10.828 -19.160 -15.488 1.00 40.50 77 LEU A CA 1
ATOM 585 C C . LEU A 1 77 ? 9.452 -19.203 -14.818 1.00 40.50 77 LEU A C 1
ATOM 587 O O . LEU A 1 77 ? 9.288 -18.505 -13.790 1.00 40.50 77 LEU A O 1
#

Sequence (77 aa):
MRRDDAPDGEAMGEVSAVLLNLEHTIARAKKGLAKVRKSGGDPNVELALSVAIEELTKQHKRLMQDTYYAGDAIRLL

pLDDT: mean 85.89, std 19.27, range [39.78, 98.81]

Secondary structure (DSSP, 8-state):
------HHHHHHHHHHHHHHHHHHHHHHHHHHHHHHHHTT--HHHHHHHHHHHHHHHHHHHHHHIIIII--S-----

Foldseek 3Di:
DDPPPPVLVVVVVVLVVVLVVLVVVLVVLVVVLVVCVVVVHDPVSNVVSVVVSVVSVVVSVVSCCVSPPPDPVDPPD

Radius of gyration: 17.82 Å; chains: 1; bounding box: 35×31×56 Å